Protein AF-A0A4D6LH54-F1 (afdb_monomer_lite)

Radius of gyration: 17.21 Å; chains: 1; bounding box: 36×29×55 Å

Organism: Vigna unguiculata (NCBI:txid3917)

pLDDT: mean 87.27, std 15.54, range [35.69, 97.25]

Structure (mmCIF, N/CA/C/O backbone):
data_AF-A0A4D6LH54-F1
#
_entry.id   AF-A0A4D6LH54-F1
#
loop_
_atom_site.group_PDB
_atom_site.id
_atom_site.type_symbol
_atom_site.label_atom_id
_atom_site.label_alt_id
_atom_site.label_comp_id
_atom_site.label_asym_id
_atom_site.label_entity_id
_atom_site.label_seq_id
_atom_site.pdbx_PDB_ins_code
_atom_site.Cartn_x
_atom_site.Cartn_y
_atom_site.Cartn_z
_atom_site.occupancy
_atom_site.B_iso_or_equiv
_atom_site.auth_seq_id
_atom_site.auth_comp_id
_atom_site.auth_asym_id
_atom_site.auth_atom_id
_atom_site.pdbx_PDB_model_num
ATOM 1 N N . MET A 1 1 ? -2.035 4.154 27.087 1.00 35.69 1 MET A N 1
ATOM 2 C CA . MET A 1 1 ? -1.854 5.593 27.363 1.00 35.69 1 MET A CA 1
ATOM 3 C C . MET A 1 1 ? -2.906 6.323 26.544 1.00 35.69 1 MET A C 1
ATOM 5 O O . MET A 1 1 ? -2.839 6.291 25.322 1.00 35.69 1 MET A O 1
ATOM 9 N N . LEU A 1 2 ? -3.959 6.786 27.217 1.00 45.47 2 LEU A N 1
ATOM 10 C CA . LEU A 1 2 ? -5.110 7.477 26.635 1.00 45.47 2 LEU A CA 1
ATOM 11 C C . LEU A 1 2 ? -4.716 8.931 26.342 1.00 45.47 2 LEU A C 1
ATOM 13 O O . LEU A 1 2 ? -4.040 9.540 27.166 1.00 45.47 2 LEU A O 1
ATOM 17 N N . GLN A 1 3 ? -5.152 9.492 25.215 1.00 44.75 3 GLN A N 1
ATOM 18 C CA . GLN A 1 3 ? -5.295 10.943 25.090 1.00 44.75 3 GLN A CA 1
ATOM 19 C C . GLN A 1 3 ? -6.763 11.248 24.806 1.00 44.75 3 GLN A C 1
ATOM 21 O O . GLN A 1 3 ? -7.298 10.926 23.745 1.00 44.75 3 GLN A O 1
ATOM 26 N N . GLU A 1 4 ? -7.405 11.801 25.830 1.00 51.59 4 GLU A N 1
ATOM 27 C CA . GLU A 1 4 ? -8.735 12.391 25.794 1.00 51.59 4 GLU A CA 1
ATOM 28 C C . GLU A 1 4 ? -8.716 13.630 24.895 1.00 51.59 4 GLU A C 1
ATOM 30 O O . GLU A 1 4 ? -7.851 14.496 25.025 1.00 51.59 4 GLU A O 1
ATOM 35 N N . ILE A 1 5 ? -9.687 13.730 23.987 1.00 52.22 5 ILE A N 1
ATOM 36 C CA . ILE A 1 5 ? -9.929 14.946 23.212 1.00 52.22 5 ILE A CA 1
ATOM 37 C C . ILE A 1 5 ? -11.073 15.700 23.894 1.00 52.22 5 ILE A C 1
ATOM 39 O O . ILE A 1 5 ? -12.222 15.259 23.878 1.00 52.22 5 ILE A O 1
ATOM 43 N N . VAL A 1 6 ? -10.722 16.838 24.496 1.00 52.47 6 VAL A N 1
ATOM 44 C CA . VAL A 1 6 ? -11.632 17.837 25.076 1.00 52.47 6 VAL A CA 1
ATOM 45 C C . VAL A 1 6 ? -12.598 18.378 24.005 1.00 52.47 6 VAL A C 1
ATOM 47 O O . VAL A 1 6 ? -12.262 18.472 22.825 1.00 52.47 6 VAL A O 1
ATOM 50 N N . GLY A 1 7 ? -13.825 18.681 24.442 1.00 52.81 7 GLY A N 1
ATOM 51 C CA . GLY A 1 7 ? -15.052 18.806 23.650 1.00 52.81 7 GLY A CA 1
ATOM 52 C C . GLY A 1 7 ? -15.052 19.730 22.422 1.00 52.81 7 GLY A C 1
ATOM 53 O O . GLY A 1 7 ? -14.452 20.801 22.399 1.00 52.81 7 GLY A O 1
ATOM 54 N N . LYS A 1 8 ? -15.847 19.331 21.419 1.00 52.12 8 LYS A N 1
ATOM 55 C CA . LYS A 1 8 ? -16.301 20.153 20.281 1.00 52.12 8 LYS A CA 1
ATOM 56 C C . LYS A 1 8 ? -17.796 19.851 20.010 1.00 52.12 8 LYS A C 1
ATOM 58 O O . LYS A 1 8 ? -18.231 18.745 20.333 1.00 52.12 8 LYS A O 1
ATOM 63 N N . PRO A 1 9 ? -18.609 20.788 19.472 1.00 54.00 9 PRO A N 1
ATOM 64 C CA . PRO A 1 9 ? -20.056 20.608 19.290 1.00 54.00 9 PRO A CA 1
ATOM 65 C C . PRO A 1 9 ? -20.370 19.438 18.351 1.00 54.00 9 PRO A C 1
ATOM 67 O O . PRO A 1 9 ? -19.518 19.070 17.547 1.00 54.00 9 PRO A O 1
ATOM 70 N N . ARG A 1 10 ? -21.595 18.891 18.429 1.00 60.69 10 ARG A N 1
ATOM 71 C CA . ARG A 1 10 ? -22.112 17.726 17.670 1.00 60.69 10 ARG A CA 1
ATOM 72 C C . ARG A 1 10 ? -22.208 17.959 16.145 1.00 60.69 10 ARG A C 1
ATOM 74 O O . ARG A 1 10 ? -23.278 17.862 15.560 1.00 60.69 10 ARG A O 1
ATOM 81 N N . GLY A 1 11 ? -21.080 18.254 15.510 1.00 60.03 11 GLY A N 1
ATOM 82 C CA . GLY A 1 11 ? -20.776 17.958 14.116 1.00 60.03 11 GLY A CA 1
ATOM 83 C C . GLY A 1 11 ? -19.836 16.755 14.112 1.00 60.03 11 GLY A C 1
ATOM 84 O O . GLY A 1 11 ? -18.940 16.678 14.948 1.00 60.03 11 GLY A O 1
ATOM 85 N N . GLN A 1 12 ? -20.103 15.789 13.240 1.00 65.38 12 GLN A N 1
ATOM 86 C CA . GLN A 1 12 ? -19.449 14.480 13.152 1.00 65.38 12 GLN A CA 1
ATOM 87 C C . GLN A 1 12 ? -17.938 14.561 13.456 1.00 65.38 12 GLN A C 1
ATOM 89 O O . GLN A 1 12 ? -17.162 15.123 12.686 1.00 65.38 12 GLN A O 1
ATOM 94 N N . GLN A 1 13 ? -17.528 14.062 14.625 1.00 71.31 13 GLN A N 1
ATOM 95 C CA . GLN A 1 13 ? -16.147 14.165 15.088 1.00 71.31 13 GLN A CA 1
ATOM 96 C C . GLN A 1 13 ? -15.269 13.294 14.181 1.00 71.31 13 GLN A C 1
ATOM 98 O O . GLN A 1 13 ? -15.400 12.069 14.171 1.00 71.31 13 GLN A O 1
ATOM 103 N N . LEU A 1 14 ? -14.408 13.924 13.377 1.00 80.69 14 LEU A N 1
ATOM 104 C CA . LEU A 1 14 ? -13.477 13.212 12.508 1.00 80.69 14 LEU A CA 1
ATOM 105 C C . LEU A 1 14 ? -12.483 12.438 13.377 1.00 80.69 14 LEU A C 1
ATOM 107 O O . LEU A 1 14 ? -11.651 13.028 14.067 1.00 80.69 14 LEU A O 1
ATOM 111 N N . LYS A 1 15 ? -12.565 11.110 13.333 1.00 85.62 15 LYS A N 1
ATOM 112 C CA . LYS A 1 15 ? -11.591 10.230 13.971 1.00 85.62 15 LYS A CA 1
ATOM 113 C C . LYS A 1 15 ? -10.467 9.941 12.981 1.00 85.62 15 LYS A C 1
ATOM 115 O O . LYS A 1 15 ? -10.651 9.169 12.046 1.00 85.62 15 LYS A O 1
ATOM 120 N N . VAL A 1 16 ? -9.309 10.556 13.202 1.00 89.56 16 VAL A N 1
ATOM 121 C CA . VAL A 1 16 ? -8.080 10.254 12.456 1.00 89.56 16 VAL A CA 1
ATOM 122 C C . VAL A 1 16 ? -7.344 9.112 13.154 1.00 89.56 16 VAL A C 1
ATOM 124 O O . VAL A 1 16 ? -7.282 9.060 14.382 1.00 89.56 16 VAL A O 1
ATOM 127 N N . ILE A 1 17 ? -6.803 8.181 12.374 1.00 90.62 17 ILE A N 1
ATOM 128 C CA . ILE A 1 17 ? -6.070 7.008 12.856 1.00 90.62 17 ILE A CA 1
ATOM 129 C C . ILE A 1 17 ? -4.734 6.884 12.123 1.00 90.62 17 ILE A C 1
ATOM 131 O O . ILE A 1 17 ? -4.633 7.236 10.951 1.00 90.62 17 ILE A O 1
ATOM 135 N N . TYR A 1 18 ? -3.730 6.338 12.808 1.00 90.62 18 TYR A N 1
ATOM 136 C CA . TYR A 1 18 ? -2.388 6.120 12.263 1.00 90.62 18 TYR A CA 1
ATOM 137 C C . TYR A 1 18 ? -1.965 4.663 12.503 1.00 90.62 18 TYR A C 1
ATOM 139 O O . TYR A 1 18 ? -1.399 4.352 13.554 1.00 90.62 18 TYR A O 1
ATOM 147 N N . PRO A 1 19 ? -2.288 3.737 11.583 1.00 91.75 19 PRO A N 1
ATOM 148 C CA . PRO A 1 19 ? -1.834 2.353 11.673 1.00 91.75 19 PRO A CA 1
ATOM 149 C C . PRO A 1 19 ? -0.308 2.238 11.550 1.00 91.75 19 PRO A C 1
ATOM 151 O O . PRO A 1 19 ? 0.334 3.032 10.861 1.00 91.75 19 PRO A O 1
ATOM 154 N N . LYS A 1 20 ? 0.277 1.208 12.172 1.00 92.06 20 LYS A N 1
ATOM 155 C CA . LYS A 1 20 ? 1.702 0.859 12.019 1.00 92.06 20 LYS A CA 1
ATOM 156 C C . LYS A 1 20 ? 1.934 0.079 10.717 1.00 92.06 20 LYS A C 1
ATOM 158 O O . LYS A 1 20 ? 2.238 -1.110 10.755 1.00 92.06 20 LYS A O 1
ATOM 163 N N . CYS A 1 21 ? 1.716 0.761 9.597 1.00 92.88 21 CYS A N 1
ATOM 164 C CA . CYS A 1 21 ? 1.771 0.206 8.245 1.00 92.88 21 CYS A CA 1
ATOM 165 C C . CYS A 1 21 ? 3.200 -0.015 7.737 1.00 92.88 21 CYS A C 1
ATOM 167 O O . CYS A 1 21 ? 4.168 0.369 8.399 1.00 92.88 21 CYS A O 1
ATOM 169 N N . ASN A 1 22 ? 3.301 -0.639 6.557 1.00 95.50 22 ASN A N 1
ATOM 170 C CA . ASN A 1 22 ? 4.567 -1.004 5.930 1.00 95.50 22 ASN A CA 1
ATOM 171 C C . ASN A 1 22 ? 5.479 0.219 5.823 1.00 95.50 22 ASN A C 1
ATOM 173 O O . ASN A 1 22 ? 5.080 1.250 5.278 1.00 95.50 22 ASN A O 1
ATOM 177 N N . LYS A 1 23 ? 6.708 0.103 6.321 1.00 93.50 23 LYS A N 1
ATOM 178 C CA . LYS A 1 23 ? 7.695 1.174 6.241 1.00 93.50 23 LYS A CA 1
ATOM 179 C C . LYS A 1 23 ? 8.633 0.901 5.071 1.00 93.50 23 LYS A C 1
ATOM 181 O O . LYS A 1 23 ? 9.289 -0.132 5.055 1.00 93.50 23 LYS A O 1
ATOM 186 N N . GLN A 1 24 ? 8.701 1.829 4.121 1.00 92.38 24 GLN A N 1
ATOM 187 C CA . GLN A 1 24 ? 9.689 1.754 3.047 1.00 92.38 24 GLN A CA 1
ATOM 188 C C . GLN A 1 24 ? 11.111 1.926 3.593 1.00 92.38 24 GLN A C 1
ATOM 190 O O . GLN A 1 24 ? 11.330 2.687 4.545 1.00 92.38 24 GLN A O 1
ATOM 195 N N . GLU A 1 25 ? 12.063 1.255 2.958 1.00 90.44 25 GLU A N 1
ATOM 196 C CA . GLU A 1 25 ? 13.495 1.408 3.237 1.00 90.44 25 GLU A CA 1
ATOM 197 C C . GLU A 1 25 ? 14.148 2.368 2.238 1.00 90.44 25 GLU A C 1
ATOM 199 O O . GLU A 1 25 ? 14.958 3.207 2.632 1.00 90.44 25 GLU A O 1
ATOM 204 N N . ASP A 1 26 ? 13.705 2.325 0.980 1.00 82.88 26 ASP A N 1
ATOM 205 C CA . ASP A 1 26 ? 14.195 3.179 -0.095 1.00 82.88 26 ASP A CA 1
ATOM 206 C C . ASP A 1 26 ? 13.442 4.510 -0.217 1.00 82.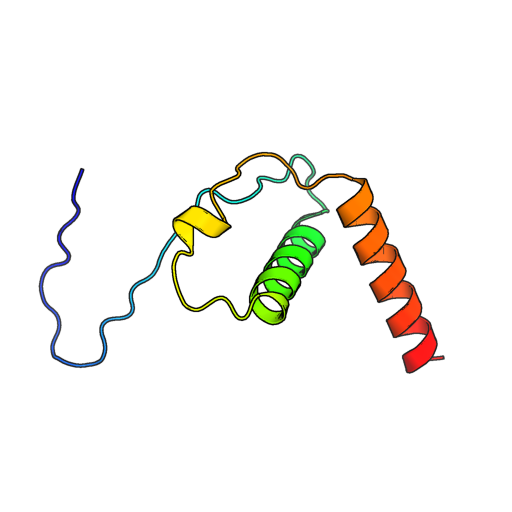88 26 ASP A C 1
ATOM 208 O O . ASP A 1 26 ? 12.305 4.679 0.227 1.00 82.88 26 ASP A O 1
ATOM 212 N N . SER A 1 27 ? 14.076 5.499 -0.850 1.00 84.69 27 SER A N 1
ATOM 213 C CA . SER A 1 27 ? 13.545 6.866 -0.954 1.00 84.69 27 SER A CA 1
ATOM 214 C C . SER A 1 27 ? 12.523 7.077 -2.079 1.00 84.69 27 SER A C 1
ATOM 216 O O . SER A 1 27 ? 11.840 8.101 -2.087 1.00 84.69 27 SER A O 1
ATOM 218 N N . TRP A 1 28 ? 12.390 6.135 -3.016 1.00 92.38 28 TRP A N 1
ATOM 219 C CA . TRP A 1 28 ? 11.676 6.339 -4.285 1.00 92.38 28 TRP A CA 1
ATOM 220 C C . TRP A 1 28 ? 10.430 5.456 -4.464 1.00 92.38 28 TRP A C 1
ATOM 222 O O . TRP A 1 28 ? 9.721 5.581 -5.463 1.00 92.38 28 TRP A O 1
ATOM 232 N N . GLU A 1 29 ? 10.115 4.596 -3.493 1.00 94.06 29 GLU A N 1
ATOM 233 C CA . GLU A 1 29 ? 9.041 3.602 -3.626 1.00 94.06 29 GLU A CA 1
ATOM 234 C C . GLU A 1 29 ? 7.703 4.006 -2.994 1.00 94.06 29 GLU A C 1
ATOM 236 O O . GLU A 1 29 ? 6.714 3.287 -3.141 1.00 94.06 29 GLU A O 1
ATOM 241 N N . CYS A 1 30 ? 7.628 5.171 -2.339 1.00 94.06 30 CYS A N 1
ATOM 242 C CA . CYS A 1 30 ? 6.452 5.604 -1.570 1.00 94.06 30 CYS A CA 1
ATOM 243 C C . CYS A 1 30 ? 5.135 5.532 -2.356 1.00 94.06 30 CYS A C 1
ATOM 245 O O . CYS A 1 30 ? 4.097 5.152 -1.810 1.00 94.06 30 CYS A O 1
ATOM 247 N N . GLY A 1 31 ? 5.178 5.839 -3.656 1.00 95.12 31 GLY A N 1
ATOM 248 C CA . GLY A 1 31 ? 4.020 5.747 -4.542 1.00 95.12 31 GLY A CA 1
ATOM 249 C C . GLY A 1 31 ? 3.462 4.325 -4.650 1.00 95.12 31 GLY A C 1
ATOM 250 O O . GLY A 1 31 ? 2.247 4.143 -4.587 1.00 95.12 31 GLY A O 1
ATOM 251 N N . TYR A 1 32 ? 4.324 3.308 -4.732 1.00 95.75 32 TYR A N 1
ATOM 252 C CA . TYR A 1 32 ? 3.900 1.906 -4.813 1.00 95.75 32 TYR A CA 1
ATOM 253 C C . TYR A 1 32 ? 3.267 1.422 -3.504 1.00 95.75 32 TYR A C 1
ATOM 255 O O . TYR A 1 32 ? 2.300 0.660 -3.539 1.00 95.75 32 TYR A O 1
ATOM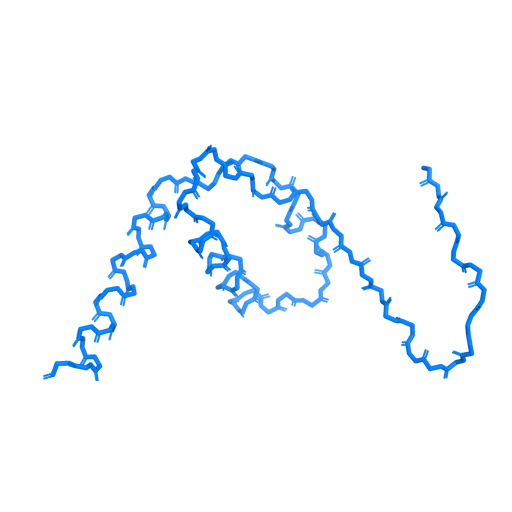 263 N N . TYR A 1 33 ? 3.737 1.920 -2.356 1.00 96.06 33 TYR A N 1
ATOM 264 C CA . TYR A 1 33 ? 3.132 1.628 -1.053 1.00 96.06 33 TYR A CA 1
ATOM 265 C C . TYR A 1 33 ? 1.702 2.165 -0.984 1.00 96.06 33 TYR A C 1
ATOM 267 O O . TYR A 1 33 ? 0.770 1.418 -0.677 1.00 96.06 33 TYR A O 1
ATOM 275 N N . VAL A 1 34 ? 1.502 3.425 -1.382 1.00 95.75 34 VAL A N 1
ATOM 276 C CA . VAL A 1 34 ? 0.170 4.042 -1.452 1.00 95.75 34 VAL A CA 1
ATOM 277 C C . VAL A 1 34 ? -0.749 3.280 -2.411 1.00 95.75 34 VAL A C 1
ATOM 279 O O . VAL A 1 34 ? -1.887 2.974 -2.051 1.00 95.75 34 VAL A O 1
ATOM 282 N N . MET A 1 35 ? -0.265 2.915 -3.602 1.00 96.38 35 MET A N 1
ATOM 283 C CA . MET A 1 35 ? -1.036 2.122 -4.568 1.00 96.38 35 MET A CA 1
ATOM 284 C C . MET A 1 35 ? -1.449 0.759 -3.998 1.00 96.38 35 MET A C 1
ATOM 286 O O . MET A 1 35 ? -2.611 0.369 -4.124 1.00 96.38 35 MET A O 1
ATOM 290 N N . SER A 1 36 ? -0.525 0.054 -3.338 1.00 95.62 36 SER A N 1
ATOM 291 C CA . SER A 1 36 ? -0.787 -1.235 -2.689 1.00 95.62 36 SER A CA 1
ATOM 292 C C . SER A 1 36 ? -1.867 -1.120 -1.609 1.00 95.62 36 SER A C 1
ATOM 294 O O . SER A 1 36 ? -2.817 -1.912 -1.573 1.00 95.62 36 SER A O 1
ATOM 296 N N . TRP A 1 37 ? -1.783 -0.087 -0.762 1.00 95.88 37 TRP A N 1
ATOM 297 C CA . TRP A 1 37 ? -2.771 0.160 0.287 1.00 95.88 37 TRP A CA 1
ATOM 298 C C . TRP A 1 37 ? -4.142 0.502 -0.291 1.00 95.88 37 TRP A C 1
ATOM 300 O O . TRP A 1 37 ? -5.125 -0.121 0.103 1.00 95.88 37 TRP A O 1
ATOM 310 N N . ILE A 1 38 ? -4.225 1.411 -1.269 1.00 96.44 38 ILE A N 1
ATOM 311 C CA . ILE A 1 38 ? -5.491 1.761 -1.935 1.00 96.44 38 ILE A CA 1
ATOM 312 C C . ILE A 1 38 ? -6.119 0.522 -2.582 1.00 96.44 38 ILE A C 1
ATOM 314 O O . ILE A 1 38 ? -7.305 0.253 -2.380 1.00 96.44 38 ILE A O 1
ATOM 318 N N . ARG A 1 39 ? -5.324 -0.281 -3.302 1.00 95.19 39 ARG A N 1
ATOM 319 C CA . ARG A 1 39 ? -5.787 -1.534 -3.914 1.00 95.19 39 ARG A CA 1
ATOM 320 C C . ARG A 1 39 ? -6.336 -2.498 -2.862 1.00 95.19 39 ARG A C 1
ATOM 322 O O . ARG A 1 39 ? -7.388 -3.092 -3.081 1.00 95.19 39 ARG A O 1
ATOM 329 N N . THR A 1 40 ? -5.667 -2.626 -1.718 1.00 94.56 40 THR A N 1
ATOM 330 C CA . THR A 1 40 ? -6.112 -3.475 -0.600 1.00 94.56 40 THR A CA 1
ATOM 331 C C . THR A 1 40 ? -7.426 -2.975 0.003 1.00 94.56 40 THR A C 1
ATOM 333 O O . THR A 1 40 ? -8.347 -3.770 0.190 1.00 94.56 40 THR A O 1
ATOM 336 N N . ILE A 1 41 ? -7.548 -1.664 0.244 1.00 96.44 41 ILE A N 1
ATOM 337 C CA . ILE A 1 41 ? -8.763 -1.031 0.785 1.00 96.44 41 ILE A CA 1
ATOM 338 C C . ILE A 1 41 ? -9.961 -1.312 -0.119 1.00 96.44 41 ILE A C 1
ATOM 340 O O . ILE A 1 41 ? -10.998 -1.767 0.363 1.00 96.44 41 ILE A O 1
ATOM 344 N N . ILE A 1 42 ? -9.807 -1.071 -1.425 1.00 97.12 42 ILE A N 1
ATOM 345 C CA . ILE A 1 42 ? -10.882 -1.238 -2.406 1.00 97.12 42 ILE A CA 1
ATOM 346 C C . ILE A 1 42 ? -11.265 -2.715 -2.534 1.00 97.12 42 ILE A C 1
ATOM 348 O O . ILE A 1 42 ? -12.442 -3.051 -2.428 1.00 97.12 42 ILE A O 1
ATOM 352 N N . ARG A 1 43 ? -10.287 -3.613 -2.718 1.00 96.00 43 ARG A N 1
ATOM 353 C CA . ARG A 1 43 ? -10.557 -5.045 -2.936 1.00 96.00 43 ARG A CA 1
ATOM 354 C C . ARG A 1 43 ? -11.190 -5.724 -1.727 1.00 96.00 43 ARG A C 1
ATOM 356 O O . ARG A 1 43 ? -12.049 -6.578 -1.907 1.00 96.00 43 ARG A O 1
ATOM 363 N N . ALA A 1 44 ? -10.767 -5.365 -0.516 1.00 95.62 44 ALA A N 1
ATOM 364 C CA . ALA A 1 44 ? -11.306 -5.937 0.715 1.00 95.62 44 ALA A CA 1
ATOM 365 C C . ALA A 1 44 ? -12.487 -5.135 1.289 1.00 95.62 44 ALA A C 1
ATOM 367 O O . ALA A 1 44 ? -12.958 -5.464 2.376 1.00 95.62 44 ALA A O 1
ATOM 368 N N . ALA A 1 45 ? -12.943 -4.087 0.586 1.00 96.38 45 ALA A N 1
ATOM 369 C CA . ALA A 1 45 ? -13.991 -3.169 1.028 1.00 96.38 45 ALA A CA 1
ATOM 370 C C . ALA A 1 45 ? -13.806 -2.720 2.493 1.00 96.38 45 ALA A C 1
ATOM 372 O O . ALA A 1 45 ? -14.753 -2.742 3.283 1.00 96.38 45 ALA A O 1
ATOM 373 N N . VAL A 1 46 ? -12.572 -2.351 2.861 1.00 94.44 46 VAL A N 1
ATOM 374 C CA . VAL A 1 46 ? -12.199 -2.016 4.245 1.00 94.44 46 VAL A CA 1
ATOM 375 C C . VAL A 1 46 ? -12.988 -0.794 4.711 1.00 94.44 46 VAL A C 1
ATOM 377 O O . VAL A 1 46 ? -12.931 0.268 4.091 1.00 94.44 46 VAL A O 1
ATOM 380 N N . LYS A 1 47 ? -13.721 -0.947 5.816 1.00 94.38 47 LYS A N 1
ATOM 381 C CA . LYS A 1 47 ? -14.501 0.127 6.458 1.00 94.38 47 LYS A CA 1
ATOM 382 C C . LYS A 1 47 ? -14.104 0.335 7.922 1.00 94.38 47 LYS A C 1
ATOM 384 O O . LYS A 1 47 ? -14.250 1.435 8.454 1.00 94.38 47 LYS A O 1
ATOM 389 N N . ASP A 1 48 ? -13.556 -0.694 8.551 1.00 93.62 48 ASP A N 1
ATOM 390 C CA . ASP A 1 48 ? -13.186 -0.778 9.958 1.00 93.62 48 ASP A CA 1
ATOM 391 C C . ASP A 1 48 ? -11.881 -1.576 10.140 1.00 93.62 48 ASP A C 1
ATOM 393 O O . ASP A 1 48 ? -11.185 -1.893 9.176 1.00 93.62 48 ASP A O 1
ATOM 397 N N . GLU A 1 49 ? -11.491 -1.812 11.399 1.00 93.25 49 GLU A N 1
ATOM 398 C CA . GLU A 1 49 ? -10.312 -2.619 11.764 1.00 93.25 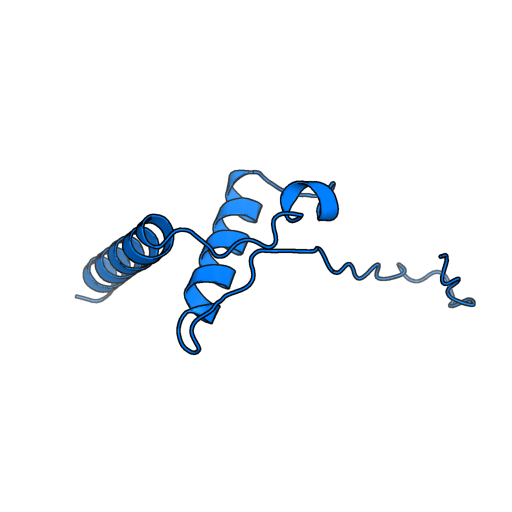49 GLU A CA 1
ATOM 399 C C . GLU A 1 49 ? -8.984 -2.144 11.150 1.00 93.25 49 GLU A C 1
ATOM 401 O O . GLU A 1 49 ? -8.016 -2.895 11.058 1.00 93.25 49 GLU A O 1
ATOM 406 N N . TRP A 1 50 ? -8.905 -0.871 10.767 1.00 94.06 50 TRP A N 1
ATOM 407 C CA . TRP A 1 50 ? -7.757 -0.279 10.083 1.00 94.06 50 TRP A CA 1
ATOM 408 C C . TRP A 1 50 ? -6.410 -0.555 10.760 1.00 94.06 50 TRP A C 1
ATOM 410 O O . TRP A 1 50 ? -5.421 -0.814 10.083 1.00 94.06 50 TRP A O 1
ATOM 420 N N . ILE A 1 51 ? -6.355 -0.525 12.095 1.00 93.94 51 ILE A N 1
ATOM 421 C CA . ILE A 1 51 ? -5.123 -0.842 12.827 1.00 93.94 51 ILE A CA 1
ATOM 422 C C . ILE A 1 51 ? -4.734 -2.300 12.582 1.00 93.94 51 ILE A C 1
ATOM 424 O O . ILE A 1 51 ? -3.601 -2.551 12.199 1.00 93.94 51 ILE A O 1
ATOM 428 N N . GLU A 1 52 ? -5.664 -3.243 12.729 1.00 93.00 52 GLU A N 1
ATOM 429 C CA . GLU A 1 52 ? -5.401 -4.675 12.554 1.00 93.00 52 GLU A CA 1
ATOM 430 C C . GLU A 1 52 ? -5.037 -5.041 11.114 1.00 93.00 52 GLU A C 1
ATOM 432 O O . GLU A 1 52 ? -4.157 -5.873 10.895 1.00 93.00 52 GLU A O 1
ATOM 437 N N . ARG A 1 53 ? -5.665 -4.391 10.128 1.00 92.69 53 ARG A N 1
ATOM 438 C CA . ARG A 1 53 ? -5.388 -4.626 8.702 1.00 92.69 53 ARG A CA 1
ATOM 439 C C . ARG A 1 53 ? -4.040 -4.067 8.254 1.00 92.69 53 ARG A C 1
ATOM 441 O O . ARG A 1 53 ? -3.426 -4.631 7.356 1.00 92.69 53 ARG A O 1
ATOM 448 N N . PHE A 1 54 ? -3.569 -2.994 8.887 1.00 94.12 54 PHE A N 1
ATOM 449 C CA . PHE A 1 54 ? -2.342 -2.290 8.511 1.00 94.12 54 PHE A CA 1
ATOM 450 C C . PHE A 1 54 ? -1.304 -2.260 9.647 1.00 94.12 54 PHE A C 1
ATOM 452 O O . PHE A 1 54 ? -0.545 -1.304 9.743 1.00 94.12 54 PHE A O 1
ATOM 459 N N . LYS A 1 55 ? -1.253 -3.273 10.527 1.00 94.00 55 LYS A N 1
ATOM 460 C CA . LYS A 1 55 ? -0.291 -3.346 11.657 1.00 94.00 55 LYS A CA 1
ATOM 461 C C . LYS A 1 55 ? 1.085 -3.918 11.307 1.00 94.00 55 LYS A C 1
ATOM 463 O O . LYS A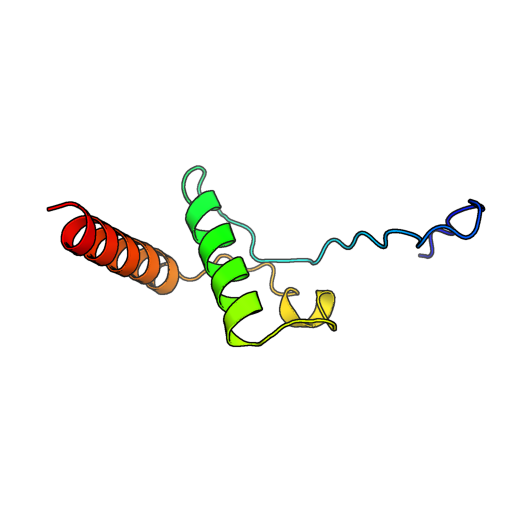 1 55 ? 1.862 -4.185 12.223 1.00 94.00 55 LYS A O 1
ATOM 468 N N . ASN A 1 56 ? 1.362 -4.187 10.034 1.00 93.94 56 ASN A N 1
ATOM 469 C CA . ASN A 1 56 ? 2.635 -4.761 9.612 1.00 93.94 56 ASN A CA 1
ATOM 470 C C . ASN A 1 56 ? 3.637 -3.646 9.263 1.00 93.94 56 ASN A C 1
ATOM 472 O O . ASN A 1 56 ? 3.446 -3.007 8.231 1.00 93.94 56 ASN A O 1
ATOM 476 N N . PRO A 1 57 ? 4.700 -3.430 10.061 1.00 94.62 57 PRO A N 1
ATOM 477 C CA . PRO A 1 57 ? 5.696 -2.404 9.783 1.00 94.62 57 PRO A CA 1
ATOM 478 C C . PRO A 1 57 ? 6.758 -2.841 8.768 1.00 94.62 57 PRO A C 1
ATOM 480 O O . PRO A 1 57 ? 7.530 -1.992 8.325 1.00 94.62 57 PRO A O 1
ATOM 483 N N . SER A 1 58 ? 6.831 -4.129 8.417 1.00 95.81 58 SER A N 1
ATOM 484 C CA . SER A 1 58 ? 7.811 -4.626 7.453 1.00 95.81 58 SER A CA 1
ATOM 485 C C . SER A 1 58 ? 7.638 -3.940 6.095 1.00 95.81 58 SER A C 1
ATOM 487 O O . SER A 1 58 ? 6.504 -3.606 5.731 1.00 95.81 58 SER A O 1
ATOM 489 N N . PRO A 1 59 ? 8.722 -3.751 5.329 1.00 96.19 59 PRO A N 1
ATOM 490 C CA . PRO A 1 59 ? 8.638 -3.250 3.962 1.00 96.19 59 PRO A CA 1
ATOM 491 C C . PRO A 1 59 ? 7.681 -4.093 3.116 1.00 96.19 59 PRO A C 1
ATOM 493 O O . PRO A 1 59 ? 7.430 -5.268 3.413 1.00 96.19 59 PRO A O 1
ATOM 496 N N . LEU A 1 60 ? 7.110 -3.487 2.076 1.00 95.69 60 LEU A N 1
ATOM 497 C CA . LEU A 1 60 ? 6.415 -4.280 1.071 1.00 95.69 60 LEU A CA 1
ATOM 498 C C . LEU A 1 60 ? 7.433 -5.180 0.364 1.00 95.69 60 LEU A C 1
ATOM 500 O O . LEU A 1 60 ? 8.519 -4.704 0.048 1.00 95.69 60 LEU A O 1
ATOM 504 N N . PRO A 1 61 ? 7.084 -6.445 0.091 1.00 95.06 61 PRO A N 1
ATOM 505 C CA . PRO A 1 61 ? 7.934 -7.317 -0.703 1.00 95.06 61 PRO A CA 1
ATOM 506 C C . PRO A 1 61 ? 8.210 -6.739 -2.100 1.00 95.06 61 PRO A C 1
ATOM 508 O O . PRO A 1 61 ? 7.292 -6.230 -2.754 1.00 95.06 61 PRO A O 1
ATOM 511 N N . ASP A 1 62 ? 9.453 -6.851 -2.571 1.00 94.25 62 ASP A N 1
ATOM 512 C CA . ASP A 1 62 ? 9.882 -6.329 -3.874 1.00 94.25 62 ASP A CA 1
ATOM 513 C C . ASP A 1 62 ? 9.012 -6.856 -5.024 1.00 94.25 62 ASP A C 1
ATOM 515 O O . ASP A 1 62 ? 8.666 -6.113 -5.942 1.00 94.25 62 ASP A O 1
ATOM 519 N N . ASP A 1 63 ? 8.592 -8.122 -4.973 1.00 96.31 63 ASP A N 1
ATOM 520 C CA . ASP A 1 63 ? 7.730 -8.743 -5.982 1.00 96.31 63 ASP A CA 1
ATOM 521 C C . ASP A 1 63 ? 6.365 -8.045 -6.096 1.00 96.31 63 ASP A C 1
ATOM 523 O O . ASP A 1 63 ? 5.858 -7.859 -7.207 1.00 96.31 63 ASP A O 1
ATOM 527 N N . ILE A 1 64 ? 5.799 -7.571 -4.981 1.00 95.06 64 ILE A N 1
ATOM 528 C CA . ILE A 1 64 ? 4.574 -6.759 -4.981 1.00 95.06 64 ILE A CA 1
ATOM 529 C C . ILE A 1 64 ? 4.820 -5.417 -5.673 1.00 95.06 64 ILE A C 1
ATOM 531 O O . ILE A 1 64 ? 4.006 -4.989 -6.497 1.00 95.06 64 ILE A O 1
ATOM 535 N N . ILE A 1 65 ? 5.943 -4.762 -5.378 1.00 95.50 65 ILE A N 1
ATOM 536 C CA . ILE A 1 65 ? 6.307 -3.469 -5.971 1.00 95.50 65 ILE A CA 1
ATOM 537 C C . ILE A 1 65 ? 6.529 -3.619 -7.482 1.00 95.50 65 ILE A C 1
ATOM 539 O O . ILE A 1 65 ? 5.987 -2.847 -8.280 1.00 95.50 65 ILE A O 1
ATOM 543 N N . HIS A 1 66 ? 7.282 -4.640 -7.892 1.00 96.00 66 HIS A N 1
ATOM 544 C CA . HIS A 1 66 ? 7.517 -4.970 -9.293 1.00 96.00 66 HIS A CA 1
ATOM 545 C C . HIS A 1 66 ? 6.214 -5.285 -10.029 1.00 96.00 66 HIS A C 1
ATOM 547 O O . HIS A 1 66 ? 6.004 -4.769 -11.128 1.00 96.00 66 HIS A O 1
ATOM 553 N N . THR A 1 67 ? 5.321 -6.065 -9.418 1.00 96.75 67 THR A N 1
ATOM 554 C CA . THR A 1 67 ? 4.013 -6.396 -10.000 1.00 96.75 67 THR A CA 1
ATOM 555 C C . THR A 1 67 ? 3.184 -5.138 -10.234 1.00 96.75 67 THR A C 1
ATOM 557 O O . THR A 1 67 ? 2.712 -4.922 -11.346 1.00 96.75 67 THR A O 1
ATOM 560 N N . LEU A 1 68 ? 3.072 -4.259 -9.231 1.00 96.06 68 LEU A N 1
ATOM 561 C CA . LEU A 1 68 ? 2.343 -2.996 -9.371 1.00 96.06 68 LEU A CA 1
ATOM 562 C C . LEU A 1 68 ? 2.908 -2.149 -10.512 1.00 96.06 68 LEU A C 1
ATOM 564 O O . LEU A 1 68 ? 2.153 -1.646 -11.339 1.00 96.06 68 LEU A O 1
ATOM 568 N N . ARG A 1 69 ? 4.234 -2.020 -10.593 1.00 95.81 69 ARG A N 1
ATOM 569 C CA . ARG A 1 69 ? 4.893 -1.267 -11.664 1.00 95.81 69 ARG A CA 1
ATOM 570 C C . ARG A 1 69 ? 4.539 -1.799 -13.051 1.00 95.81 69 ARG A C 1
ATOM 572 O O . ARG A 1 69 ? 4.223 -1.002 -13.930 1.00 95.81 69 ARG A O 1
ATOM 579 N N . GLN A 1 70 ? 4.585 -3.117 -13.242 1.00 97.00 70 GLN A N 1
ATOM 580 C CA . 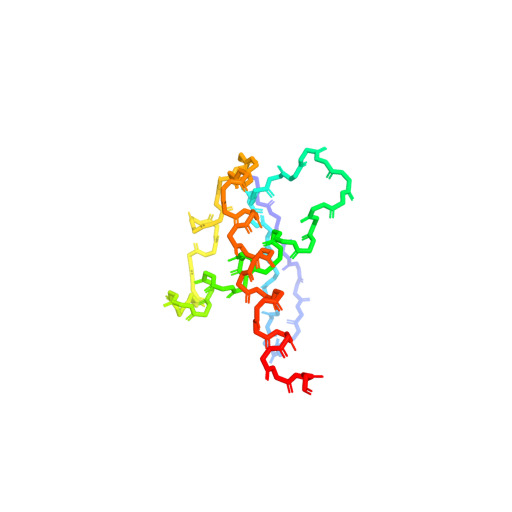GLN A 1 70 ? 4.282 -3.742 -14.532 1.00 97.00 70 GLN A CA 1
ATOM 581 C C . GLN A 1 70 ? 2.795 -3.640 -14.887 1.00 97.00 70 GLN A C 1
ATOM 583 O O . GLN A 1 70 ? 2.477 -3.252 -16.007 1.00 97.00 70 GLN A O 1
ATOM 588 N N . GLU A 1 71 ? 1.891 -3.913 -13.939 1.00 95.75 71 GLU A N 1
ATOM 589 C CA . GLU A 1 71 ? 0.440 -3.782 -14.148 1.00 95.75 71 GLU A CA 1
ATOM 590 C C . GLU A 1 71 ? 0.068 -2.350 -14.568 1.00 95.75 71 GLU A C 1
ATOM 592 O O . GLU A 1 71 ? -0.659 -2.153 -15.543 1.00 95.75 71 GLU A O 1
ATOM 597 N N . TRP A 1 72 ? 0.608 -1.338 -13.879 1.00 94.31 72 TRP A N 1
ATOM 598 C CA . TRP A 1 72 ? 0.349 0.065 -14.210 1.00 94.31 72 TRP A CA 1
ATOM 599 C C . TRP A 1 72 ? 0.964 0.480 -15.543 1.00 94.31 72 TRP A C 1
ATOM 601 O O . TRP A 1 72 ? 0.294 1.146 -16.327 1.00 94.31 72 TRP A O 1
ATOM 611 N N . ALA A 1 73 ? 2.209 0.090 -15.824 1.00 95.62 73 ALA A N 1
ATOM 612 C CA . ALA A 1 73 ? 2.841 0.390 -17.104 1.00 95.62 73 ALA A CA 1
ATOM 613 C C . ALA A 1 73 ? 2.052 -0.222 -18.270 1.00 95.62 73 ALA A C 1
ATOM 615 O O . ALA A 1 73 ? 1.766 0.478 -19.238 1.00 95.62 73 ALA A O 1
ATOM 616 N N . ALA A 1 74 ? 1.644 -1.488 -18.151 1.00 97.25 74 ALA A N 1
ATOM 617 C CA . ALA A 1 74 ? 0.836 -2.168 -19.158 1.00 97.25 74 ALA A CA 1
ATOM 618 C C . ALA A 1 74 ? -0.506 -1.460 -19.382 1.00 97.25 74 ALA A C 1
ATOM 620 O O . ALA A 1 74 ? -0.846 -1.155 -20.521 1.00 97.25 74 ALA A O 1
ATOM 621 N N . 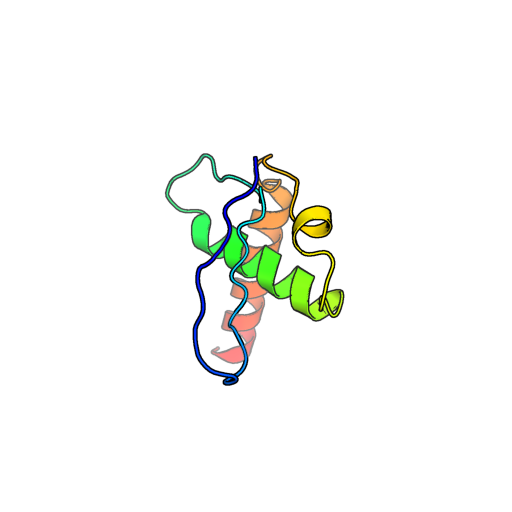TYR A 1 75 ? -1.223 -1.121 -18.305 1.00 95.06 75 TYR A N 1
ATOM 622 C CA . TYR A 1 75 ? -2.490 -0.395 -18.397 1.00 95.06 75 TYR A CA 1
ATOM 623 C C . TYR A 1 75 ? -2.334 0.978 -19.066 1.00 95.06 75 TYR A C 1
ATOM 625 O O . TYR A 1 75 ? -3.132 1.351 -19.924 1.00 95.06 75 TYR A O 1
ATOM 633 N N . LEU A 1 76 ? -1.305 1.746 -18.687 1.00 95.31 76 LEU A N 1
ATOM 634 C CA . LEU A 1 76 ? -1.050 3.062 -19.276 1.00 95.31 76 LEU A CA 1
ATOM 635 C C . LEU A 1 76 ? -0.709 2.947 -20.767 1.00 95.31 76 LEU A C 1
ATOM 637 O O . LEU A 1 76 ? -1.198 3.736 -21.571 1.00 95.31 76 LEU A O 1
ATOM 641 N N . LEU A 1 77 ? 0.105 1.959 -21.142 1.00 96.88 77 LEU A N 1
ATOM 642 C CA . LEU A 1 77 ? 0.438 1.710 -22.540 1.00 96.88 77 LEU A CA 1
ATOM 643 C C . LEU A 1 77 ? -0.806 1.316 -23.332 1.00 96.88 77 LEU A C 1
ATOM 645 O O . LEU A 1 77 ? -1.069 1.926 -24.354 1.00 96.88 77 LEU A O 1
ATOM 649 N N . GLU A 1 78 ? -1.617 0.379 -22.848 1.00 96.75 78 GLU A N 1
ATOM 650 C CA . GLU A 1 78 ? -2.862 -0.019 -23.519 1.00 96.75 78 GLU A CA 1
ATOM 651 C C . GLU A 1 78 ? -3.828 1.160 -23.702 1.00 96.75 78 GLU A C 1
ATOM 653 O O . GLU A 1 78 ? -4.495 1.282 -24.726 1.00 96.75 78 GLU A O 1
ATOM 658 N N . ARG A 1 79 ? -3.916 2.041 -22.703 1.00 95.25 79 ARG A N 1
ATOM 659 C CA . ARG A 1 79 ? -4.921 3.103 -22.679 1.00 95.25 79 ARG A CA 1
ATOM 660 C C . ARG A 1 79 ? -4.521 4.365 -23.450 1.00 95.25 79 ARG A C 1
ATOM 662 O O . ARG A 1 79 ? -5.419 5.108 -23.852 1.00 95.25 79 ARG A O 1
ATOM 669 N N . TRP A 1 80 ? -3.225 4.624 -23.616 1.00 91.50 80 TRP A N 1
ATOM 670 C CA . TRP A 1 80 ? -2.692 5.844 -24.241 1.00 91.50 80 TRP A CA 1
ATOM 671 C C . TRP A 1 80 ? -1.704 5.590 -25.395 1.00 91.50 80 TRP A C 1
ATOM 673 O O . TRP A 1 80 ? -1.009 6.526 -25.798 1.00 91.50 80 TRP A O 1
ATOM 683 N N . SER A 1 81 ? -1.633 4.364 -25.923 1.00 72.88 81 SER A N 1
ATOM 684 C CA . SER A 1 81 ? -1.026 4.090 -27.240 1.00 72.88 81 SER A CA 1
ATOM 685 C C . SER A 1 81 ? -2.019 4.321 -28.375 1.00 72.88 81 SER A C 1
ATOM 687 O O . SER A 1 81 ? -1.532 4.667 -29.474 1.00 72.88 81 SER A O 1
#

Foldseek 3Di:
DDDDDPDDPPDPDDDDDDALAADDPDDPQVVLSVVVVVCVCVVVVDDDPVNVVGNDHHHDDPVSSVVSVVVVVVVCVVVPD

Sequence (81 aa):
MLQEIVGKPRGQQLKVIYPKCNKQEDSWECGYYVMSWIRTIIRAAVKDEWIERFKNPSPLPDDIIHTLRQEWAAYLLERWS

InterPro domains:
  IPR038765 Papain-like cysteine peptidase superfamily [SSF54001] (6-78)

Secondary structure (DSSP, 8-state):
---------SS---------PPPPSSSS-HHHHHHHHHHHHHHTT--S-HHHHT---SPPPHHHHHHHHHHHHHHHHHHH-